Protein AF-A0A7R9TY35-F1 (afdb_monomer_lite)

Structure (mmCIF, N/CA/C/O backbone):
data_AF-A0A7R9TY35-F1
#
_entry.id   AF-A0A7R9TY35-F1
#
loop_
_atom_site.group_PDB
_atom_site.id
_atom_site.type_symbol
_atom_site.label_atom_id
_atom_site.label_alt_id
_atom_site.label_comp_id
_atom_site.label_asym_id
_atom_site.label_entity_id
_atom_site.label_seq_id
_atom_site.pdbx_PDB_ins_code
_atom_site.Cartn_x
_atom_site.Cartn_y
_atom_site.Cartn_z
_atom_site.occupancy
_atom_site.B_iso_or_equiv
_atom_site.auth_seq_id
_atom_site.auth_comp_id
_atom_site.auth_asym_id
_atom_site.auth_atom_id
_atom_site.pdbx_PDB_model_num
ATOM 1 N N . ALA A 1 1 ? -14.669 -5.698 -6.280 1.00 90.56 1 ALA A N 1
ATOM 2 C CA . ALA A 1 1 ? -14.464 -4.421 -7.004 1.00 90.56 1 ALA A CA 1
ATOM 3 C C . ALA A 1 1 ? -13.051 -3.878 -6.790 1.00 90.56 1 ALA A C 1
ATOM 5 O O . ALA A 1 1 ? -12.346 -3.724 -7.779 1.00 90.56 1 ALA A O 1
ATOM 6 N N . LEU A 1 2 ? -12.613 -3.719 -5.532 1.00 96.06 2 LEU A N 1
ATOM 7 C CA . LEU A 1 2 ? -11.290 -3.201 -5.146 1.00 96.06 2 LEU A CA 1
ATOM 8 C C . LEU A 1 2 ? -10.119 -3.801 -5.939 1.00 96.06 2 LEU A C 1
ATOM 10 O O . LEU A 1 2 ? -9.377 -3.066 -6.572 1.00 96.06 2 LEU A O 1
ATOM 14 N N . ALA A 1 3 ? -9.982 -5.130 -5.992 1.00 95.19 3 ALA A N 1
ATOM 15 C CA . ALA A 1 3 ? -8.867 -5.754 -6.714 1.00 95.19 3 ALA A CA 1
ATOM 16 C C . ALA A 1 3 ? -8.810 -5.366 -8.205 1.00 95.19 3 ALA A C 1
ATOM 18 O O . ALA A 1 3 ? -7.744 -5.053 -8.728 1.00 95.19 3 ALA A O 1
ATOM 19 N N . ARG A 1 4 ? -9.963 -5.329 -8.889 1.00 94.56 4 ARG A N 1
ATOM 20 C CA . ARG A 1 4 ? -10.035 -4.905 -10.298 1.00 94.56 4 ARG A CA 1
ATOM 21 C C . ARG A 1 4 ? -9.650 -3.434 -10.456 1.00 94.56 4 ARG A C 1
ATOM 23 O O . ARG A 1 4 ? -8.936 -3.107 -11.395 1.00 94.56 4 ARG A O 1
ATOM 30 N N . GLY A 1 5 ? -10.098 -2.573 -9.541 1.00 95.81 5 GLY A N 1
ATOM 31 C CA . GLY A 1 5 ? -9.725 -1.157 -9.521 1.00 95.81 5 GLY A CA 1
ATOM 32 C C . GLY A 1 5 ? -8.224 -0.953 -9.305 1.00 95.81 5 GLY A C 1
ATOM 33 O O . GLY A 1 5 ? -7.589 -0.221 -10.059 1.00 95.81 5 GLY A O 1
ATOM 34 N N . ALA A 1 6 ? -7.626 -1.689 -8.365 1.00 95.19 6 ALA A N 1
ATOM 35 C CA . ALA A 1 6 ? -6.189 -1.654 -8.101 1.00 95.19 6 ALA A CA 1
ATOM 36 C C . ALA A 1 6 ? -5.362 -2.082 -9.329 1.00 95.19 6 ALA A C 1
ATOM 38 O O . ALA A 1 6 ? -4.413 -1.389 -9.697 1.00 95.19 6 ALA A O 1
ATOM 39 N N . PHE A 1 7 ? -5.750 -3.165 -10.015 1.00 93.38 7 PHE A N 1
ATOM 40 C CA . PHE A 1 7 ? -5.092 -3.573 -11.263 1.00 93.38 7 PHE A CA 1
ATOM 41 C C . PHE A 1 7 ? -5.292 -2.569 -12.399 1.00 93.38 7 PHE A C 1
ATOM 43 O O . PHE A 1 7 ? -4.347 -2.293 -13.132 1.00 93.38 7 PHE A O 1
ATOM 50 N N . ALA A 1 8 ? -6.480 -1.972 -12.524 1.00 93.75 8 ALA A N 1
ATOM 51 C CA . ALA A 1 8 ? -6.733 -0.947 -13.533 1.00 93.75 8 ALA A CA 1
ATOM 52 C C . ALA A 1 8 ? -5.872 0.308 -13.308 1.00 93.75 8 ALA A C 1
ATOM 54 O O . ALA A 1 8 ? -5.357 0.881 -14.268 1.00 93.75 8 ALA A O 1
ATOM 55 N N . ARG A 1 9 ? -5.672 0.723 -12.050 1.00 94.56 9 ARG A N 1
ATOM 56 C CA . ARG A 1 9 ? -4.742 1.810 -11.701 1.00 94.56 9 ARG A CA 1
ATOM 57 C C . ARG A 1 9 ? -3.313 1.459 -12.080 1.00 94.56 9 ARG A C 1
ATOM 59 O O . ARG A 1 9 ? -2.645 2.271 -12.714 1.00 94.56 9 ARG A O 1
ATOM 66 N N . LEU A 1 10 ? -2.876 0.249 -11.734 1.00 92.56 10 LEU A N 1
ATOM 67 C CA . LEU A 1 10 ? -1.533 -0.217 -12.056 1.00 92.56 10 LEU A CA 1
ATOM 68 C C . LEU A 1 10 ? -1.290 -0.201 -13.569 1.00 92.56 10 LEU A C 1
ATOM 70 O O . LEU A 1 10 ? -0.320 0.397 -14.020 1.00 92.56 10 LEU A O 1
ATOM 74 N N . ALA A 1 11 ? -2.209 -0.781 -14.346 1.00 92.81 11 ALA A N 1
ATOM 75 C CA . ALA A 1 11 ? -2.137 -0.809 -15.805 1.00 92.81 11 ALA A CA 1
ATOM 76 C C . ALA A 1 11 ? -2.003 0.603 -16.395 1.00 92.81 11 ALA A C 1
ATOM 78 O O . ALA A 1 11 ? -1.124 0.858 -17.209 1.00 92.81 11 ALA A O 1
ATOM 79 N N . ARG A 1 12 ? -2.817 1.562 -15.935 1.00 93.88 12 ARG A N 1
ATOM 80 C CA . ARG A 1 12 ? -2.754 2.955 -16.410 1.00 93.88 12 ARG A CA 1
ATOM 81 C C . ARG A 1 12 ? -1.438 3.648 -16.063 1.00 93.88 12 ARG A C 1
ATOM 83 O O . ARG A 1 12 ? -0.934 4.428 -16.869 1.00 93.88 12 ARG A O 1
ATOM 90 N N . ALA A 1 13 ? -0.901 3.399 -14.872 1.00 92.81 13 ALA A N 1
ATOM 91 C CA . ALA A 1 13 ? 0.362 3.990 -14.447 1.00 92.81 13 ALA A CA 1
ATOM 92 C C . ALA A 1 13 ? 1.545 3.455 -15.258 1.00 92.81 13 ALA A C 1
ATOM 94 O O . ALA A 1 13 ? 2.367 4.239 -15.730 1.00 92.81 13 ALA A O 1
ATOM 95 N N . GLU A 1 14 ? 1.582 2.144 -15.478 1.00 92.00 14 GLU A N 1
ATOM 96 C CA . GLU A 1 14 ? 2.584 1.492 -16.320 1.00 92.00 14 GLU A CA 1
ATOM 97 C C . GLU A 1 14 ? 2.474 1.962 -17.774 1.00 92.00 14 GLU A C 1
ATOM 99 O O . GLU A 1 14 ? 3.467 2.395 -18.356 1.00 92.00 14 GLU A O 1
ATOM 104 N N . ALA A 1 15 ? 1.261 2.002 -18.338 1.00 92.75 15 ALA A N 1
ATOM 105 C CA . ALA A 1 15 ? 1.030 2.516 -19.688 1.00 92.75 15 ALA A CA 1
ATOM 106 C C . ALA A 1 15 ? 1.606 3.927 -19.859 1.00 92.75 15 ALA A C 1
ATOM 108 O O . ALA A 1 15 ? 2.333 4.200 -20.812 1.00 92.75 15 ALA A O 1
ATOM 109 N N . ARG A 1 16 ? 1.355 4.812 -18.886 1.00 91.75 16 ARG A N 1
ATOM 110 C CA . ARG A 1 16 ? 1.855 6.191 -18.897 1.00 91.75 16 ARG A CA 1
ATOM 111 C C . ARG A 1 16 ? 3.381 6.258 -18.871 1.00 91.75 16 ARG A C 1
ATOM 113 O O . ARG A 1 16 ? 3.958 7.021 -19.639 1.00 91.75 16 ARG A O 1
ATOM 120 N N . VAL A 1 17 ? 4.026 5.488 -17.996 1.00 91.62 17 VAL A N 1
ATOM 121 C CA . VAL A 1 17 ? 5.493 5.471 -17.861 1.00 91.62 17 VAL A CA 1
ATOM 122 C C . VAL A 1 17 ? 6.166 4.878 -19.097 1.00 91.62 17 VAL A C 1
ATOM 124 O O . VAL A 1 17 ? 7.235 5.340 -19.491 1.00 91.62 17 VAL A O 1
ATOM 127 N N . HIS A 1 18 ? 5.528 3.897 -19.731 1.00 90.06 18 HIS A N 1
ATOM 128 C CA . HIS A 1 18 ? 6.037 3.223 -20.922 1.00 90.06 18 HIS A CA 1
ATOM 129 C C . HIS A 1 18 ? 5.595 3.868 -22.246 1.00 90.06 18 HIS A C 1
ATOM 131 O O . HIS A 1 18 ? 6.018 3.415 -23.307 1.00 90.06 18 HIS A O 1
ATOM 137 N N . GLY A 1 19 ? 4.770 4.921 -22.213 1.00 92.38 19 GLY A N 1
ATOM 138 C CA . GLY A 1 19 ? 4.258 5.584 -23.417 1.00 92.38 19 GLY A CA 1
ATOM 139 C C . GLY A 1 19 ? 3.294 4.723 -24.244 1.00 92.38 19 GLY A C 1
ATOM 140 O O . GLY A 1 19 ? 3.197 4.906 -25.455 1.00 92.38 19 GLY A O 1
ATOM 141 N N . ILE A 1 20 ? 2.599 3.780 -23.606 1.00 94.00 20 ILE A N 1
ATOM 142 C CA . ILE A 1 20 ? 1.605 2.904 -24.232 1.00 94.00 20 ILE A CA 1
ATOM 143 C C . ILE A 1 20 ? 0.249 3.620 -24.214 1.00 94.00 20 ILE A C 1
ATOM 145 O O . ILE A 1 20 ? -0.172 4.144 -23.181 1.00 94.00 20 ILE A O 1
ATOM 149 N N . ALA A 1 21 ? -0.425 3.671 -25.365 1.00 91.12 21 ALA A N 1
ATOM 150 C CA . ALA A 1 21 ? -1.685 4.401 -25.519 1.00 91.12 21 ALA A CA 1
ATOM 151 C C . ALA A 1 21 ? -2.872 3.701 -24.836 1.00 91.12 21 ALA A C 1
ATOM 153 O O . ALA A 1 21 ? -3.763 4.380 -24.324 1.00 91.12 21 ALA A O 1
ATOM 154 N N . ASP A 1 22 ? -2.869 2.366 -24.814 1.00 91.88 22 ASP A N 1
ATOM 155 C CA . ASP A 1 22 ? -3.908 1.541 -24.202 1.00 91.88 22 ASP A CA 1
ATOM 156 C C . ASP A 1 22 ? -3.368 0.776 -22.982 1.00 91.88 22 ASP A C 1
ATOM 158 O O . ASP A 1 22 ? -2.341 0.100 -23.041 1.00 91.88 22 ASP A O 1
ATOM 162 N N . ALA A 1 23 ? -4.076 0.871 -21.857 1.00 90.56 23 ALA A N 1
ATOM 163 C CA . ALA A 1 23 ? -3.709 0.174 -20.630 1.00 90.56 23 ALA A CA 1
ATOM 164 C C . ALA A 1 23 ? -3.867 -1.353 -20.746 1.00 90.56 23 ALA A C 1
ATOM 166 O O . ALA A 1 23 ? -3.168 -2.081 -20.044 1.00 90.56 23 ALA A O 1
ATOM 167 N N . ASP A 1 24 ? -4.735 -1.838 -21.637 1.00 88.44 24 ASP A N 1
ATOM 168 C CA . ASP A 1 24 ? -4.957 -3.273 -21.844 1.00 88.44 24 ASP A CA 1
ATOM 169 C C . ASP A 1 24 ? -3.803 -3.941 -22.622 1.00 88.44 24 ASP A C 1
ATOM 171 O O . ASP A 1 24 ? -3.637 -5.162 -22.574 1.00 88.44 24 ASP A O 1
ATOM 175 N N . GLU A 1 25 ? -2.955 -3.150 -23.290 1.00 88.31 25 GLU A N 1
ATOM 176 C CA . GLU A 1 25 ? -1.756 -3.626 -23.993 1.00 88.31 25 GLU A CA 1
ATOM 177 C C . GLU A 1 25 ? -0.523 -3.743 -23.080 1.00 88.31 25 GLU A C 1
ATOM 179 O O . GLU A 1 25 ? 0.516 -4.279 -23.483 1.00 88.31 25 GLU A O 1
ATOM 184 N N . VAL A 1 26 ? -0.619 -3.263 -21.836 1.00 87.44 26 VAL A N 1
ATOM 185 C CA . VAL A 1 26 ? 0.490 -3.288 -20.880 1.00 87.44 26 VAL A CA 1
ATOM 186 C C . VAL A 1 26 ? 0.849 -4.722 -20.513 1.00 87.44 26 VAL A C 1
ATOM 188 O O . VAL A 1 26 ? 0.023 -5.512 -20.054 1.00 87.44 26 VAL A O 1
ATOM 191 N N . ARG A 1 27 ? 2.139 -5.041 -20.625 1.00 81.69 27 ARG A N 1
ATOM 192 C CA . ARG A 1 27 ? 2.713 -6.250 -20.033 1.00 81.69 27 ARG A CA 1
ATOM 193 C C . ARG A 1 27 ? 3.474 -5.878 -18.774 1.00 81.69 27 ARG A C 1
ATOM 195 O O . ARG A 1 27 ? 4.455 -5.144 -18.831 1.00 81.69 27 ARG A O 1
ATOM 202 N N . PHE A 1 28 ? 3.017 -6.393 -17.638 1.00 79.69 28 PHE A N 1
ATOM 203 C CA . PHE A 1 28 ? 3.683 -6.165 -16.363 1.00 79.69 28 PHE A CA 1
ATOM 204 C C . PHE A 1 28 ? 4.995 -6.944 -16.312 1.00 79.69 28 PHE A C 1
ATOM 206 O O . PHE A 1 28 ? 4.991 -8.174 -16.269 1.00 79.69 28 PHE A O 1
ATOM 213 N N . HIS A 1 29 ? 6.112 -6.223 -16.290 1.00 71.62 29 HIS A N 1
ATOM 214 C CA . HIS A 1 29 ? 7.442 -6.822 -16.168 1.00 71.62 29 HIS A CA 1
ATOM 215 C C . HIS A 1 29 ? 7.827 -7.064 -14.704 1.00 71.62 29 HIS A C 1
ATOM 217 O O . HIS A 1 29 ? 8.528 -8.025 -14.403 1.00 71.62 29 HIS A O 1
ATOM 223 N N . GLU A 1 30 ? 7.326 -6.226 -13.792 1.00 64.38 30 GLU A N 1
ATOM 224 C CA . GLU A 1 30 ? 7.675 -6.270 -12.363 1.00 64.38 30 GLU A CA 1
ATOM 225 C C . GLU A 1 30 ? 6.527 -6.774 -11.474 1.00 64.38 30 GLU A C 1
ATOM 227 O O . GLU A 1 30 ? 6.756 -7.187 -10.341 1.00 64.38 30 GLU A O 1
ATOM 232 N N . VAL A 1 31 ? 5.293 -6.775 -11.993 1.00 63.06 31 VAL A N 1
ATOM 233 C CA . VAL A 1 31 ? 4.059 -6.984 -11.205 1.00 63.06 31 VAL A CA 1
ATOM 234 C C . VAL A 1 31 ? 3.176 -8.120 -11.755 1.00 63.06 31 VAL A C 1
ATOM 236 O O . VAL A 1 31 ? 2.046 -8.326 -11.322 1.00 63.06 31 VAL A O 1
ATOM 239 N N . GLY A 1 32 ? 3.686 -8.874 -12.734 1.00 55.12 32 GLY A N 1
ATOM 240 C CA . GLY A 1 32 ? 2.969 -9.948 -13.436 1.00 55.12 32 GLY A CA 1
ATOM 241 C C . GLY A 1 32 ? 3.070 -11.335 -12.791 1.00 55.12 32 GLY A C 1
ATOM 242 O O . GLY A 1 32 ? 2.615 -12.315 -13.380 1.00 55.12 32 GLY A O 1
ATOM 243 N N . CYS A 1 33 ? 3.681 -11.446 -11.610 1.00 66.81 33 CYS A N 1
ATOM 244 C CA . CYS A 1 33 ? 3.852 -12.717 -10.908 1.00 66.81 33 CYS A CA 1
ATOM 245 C C . CYS A 1 33 ? 2.606 -13.085 -10.089 1.00 66.81 33 CYS A C 1
ATOM 247 O O . CYS A 1 33 ? 1.868 -12.217 -9.619 1.00 66.81 33 CYS A O 1
ATOM 249 N N . ALA A 1 34 ? 2.403 -14.389 -9.868 1.00 75.50 34 ALA A N 1
ATOM 250 C CA . ALA A 1 34 ? 1.324 -14.918 -9.028 1.00 75.50 34 ALA A CA 1
ATOM 251 C C . ALA A 1 34 ? 1.267 -14.253 -7.636 1.00 75.50 34 ALA A C 1
ATOM 253 O O . ALA A 1 34 ? 0.179 -14.065 -7.095 1.00 75.50 34 ALA A O 1
ATOM 254 N N . ASP A 1 35 ? 2.417 -13.827 -7.107 1.00 78.94 35 ASP A N 1
ATOM 255 C CA . ASP A 1 35 ? 2.532 -13.125 -5.827 1.00 78.94 35 ASP A CA 1
ATOM 256 C C . ASP A 1 35 ? 1.782 -11.785 -5.822 1.00 78.94 35 ASP A C 1
ATOM 258 O O . ASP A 1 35 ? 1.005 -11.522 -4.913 1.00 78.94 35 ASP A O 1
ATOM 262 N N . SER A 1 36 ? 1.900 -10.969 -6.876 1.00 83.56 36 SER A N 1
ATOM 263 C CA . SER A 1 36 ? 1.186 -9.686 -6.961 1.00 83.56 36 SER A CA 1
ATOM 264 C C . SER A 1 36 ? -0.331 -9.866 -7.075 1.00 83.56 36 SER A C 1
ATOM 266 O O . SER A 1 36 ? -1.101 -9.055 -6.557 1.00 83.56 36 SER A O 1
ATOM 268 N N . ILE A 1 37 ? -0.773 -10.951 -7.717 1.00 87.75 37 ILE A N 1
ATOM 269 C CA . ILE A 1 37 ? -2.187 -11.344 -7.755 1.00 87.75 37 ILE A CA 1
ATOM 270 C C . ILE A 1 37 ? -2.665 -11.746 -6.362 1.00 87.75 37 ILE A C 1
ATOM 272 O O . ILE A 1 37 ? -3.712 -11.268 -5.918 1.00 87.75 37 ILE A O 1
ATOM 276 N N . ALA A 1 38 ? -1.897 -12.583 -5.665 1.00 90.38 38 ALA A N 1
ATOM 277 C CA . ALA A 1 38 ? -2.213 -13.011 -4.310 1.00 90.38 38 ALA A CA 1
ATOM 278 C C . ALA A 1 38 ? -2.249 -11.828 -3.329 1.00 90.38 38 ALA A C 1
ATOM 280 O O . ALA A 1 38 ? -3.189 -11.738 -2.541 1.00 90.38 38 ALA A O 1
ATOM 281 N N . ASP A 1 39 ? -1.306 -10.888 -3.429 1.00 89.56 39 ASP A N 1
ATOM 282 C CA . ASP A 1 39 ? -1.254 -9.682 -2.599 1.00 89.56 39 ASP A CA 1
ATOM 283 C C . ASP A 1 39 ? -2.525 -8.838 -2.762 1.00 89.56 39 ASP A C 1
ATOM 285 O O . ASP A 1 39 ? -3.191 -8.492 -1.782 1.00 89.56 39 ASP A O 1
ATOM 289 N N . VAL A 1 40 ? -2.895 -8.525 -4.010 1.00 93.25 40 VAL A N 1
ATOM 290 C CA . VAL A 1 40 ? -4.033 -7.644 -4.302 1.00 93.25 40 VAL A CA 1
ATOM 291 C C . VAL A 1 40 ? -5.362 -8.313 -3.967 1.00 93.25 40 VAL A C 1
ATOM 293 O O . VAL A 1 40 ? -6.229 -7.692 -3.346 1.00 93.25 40 VAL A O 1
ATOM 296 N N . LEU A 1 41 ? -5.538 -9.581 -4.349 1.00 95.31 41 LEU A N 1
ATOM 297 C CA . LEU A 1 41 ? -6.756 -10.327 -4.035 1.00 95.31 41 LEU A CA 1
ATOM 298 C C . LEU A 1 41 ? -6.882 -10.591 -2.536 1.00 95.31 41 LEU A C 1
ATOM 300 O O . LEU A 1 41 ? -7.970 -10.423 -1.991 1.00 95.31 41 LEU A O 1
ATOM 304 N N . GLY A 1 42 ? -5.788 -10.959 -1.870 1.00 95.25 42 GLY A N 1
ATOM 305 C CA . GLY A 1 42 ? -5.755 -11.210 -0.434 1.00 95.25 42 GLY A CA 1
ATOM 306 C C . GLY A 1 42 ? -6.105 -9.961 0.368 1.00 95.25 42 GLY A C 1
ATOM 307 O O . GLY A 1 42 ? -6.967 -10.019 1.243 1.00 95.25 42 GLY A O 1
ATOM 308 N N . ALA A 1 43 ? -5.517 -8.812 0.024 1.00 95.38 43 ALA A N 1
ATOM 309 C CA . ALA A 1 43 ? -5.843 -7.542 0.668 1.00 95.38 43 ALA A CA 1
ATOM 310 C C . ALA A 1 43 ? -7.306 -7.132 0.423 1.00 95.38 43 ALA A C 1
ATOM 312 O O . ALA A 1 43 ? -7.999 -6.730 1.358 1.00 95.38 43 ALA A O 1
ATOM 313 N N . ALA A 1 44 ? -7.802 -7.279 -0.811 1.00 96.50 44 ALA A N 1
ATOM 314 C CA . ALA A 1 44 ? -9.193 -6.980 -1.142 1.00 96.50 44 ALA A CA 1
ATOM 315 C C . ALA A 1 44 ? -10.177 -7.883 -0.380 1.00 96.50 44 ALA A C 1
ATOM 317 O O . ALA A 1 44 ? -11.150 -7.385 0.180 1.00 96.50 44 ALA A O 1
ATOM 318 N N . ALA A 1 45 ? -9.909 -9.191 -0.329 1.00 97.19 45 ALA A N 1
ATOM 319 C CA . ALA A 1 45 ? -10.725 -10.152 0.404 1.00 97.19 45 ALA A CA 1
ATOM 320 C C . ALA A 1 45 ? -10.686 -9.899 1.917 1.00 97.19 45 ALA A C 1
ATOM 322 O O . ALA A 1 45 ? -11.710 -10.018 2.580 1.00 97.19 45 ALA A O 1
ATOM 323 N N . ALA A 1 46 ? -9.534 -9.504 2.468 1.00 95.69 46 ALA A N 1
ATOM 324 C CA . ALA A 1 46 ? -9.415 -9.158 3.880 1.00 95.69 46 ALA A CA 1
ATOM 325 C C . ALA A 1 46 ? -10.232 -7.908 4.240 1.00 95.69 46 ALA A C 1
ATOM 327 O O . ALA A 1 46 ? -10.919 -7.904 5.259 1.00 95.69 46 ALA A O 1
ATOM 328 N N . LEU A 1 47 ? -10.193 -6.860 3.408 1.00 96.06 47 LEU A N 1
ATOM 329 C CA . LEU A 1 47 ? -10.998 -5.652 3.621 1.00 96.06 47 LEU A CA 1
ATOM 330 C C . LEU A 1 47 ? -12.502 -5.934 3.509 1.00 96.06 47 LEU A C 1
ATOM 332 O O . LEU A 1 47 ? -13.273 -5.428 4.324 1.00 96.06 47 LEU A O 1
ATOM 336 N N . ASP A 1 48 ? -12.899 -6.776 2.552 1.00 96.12 48 ASP A N 1
ATOM 337 C CA . ASP A 1 48 ? -14.284 -7.230 2.390 1.00 96.12 48 ASP A CA 1
ATOM 338 C C . ASP A 1 48 ? -14.753 -8.053 3.600 1.00 96.12 48 ASP A C 1
ATOM 340 O O . ASP A 1 48 ? -15.775 -7.743 4.208 1.00 96.12 48 ASP A O 1
ATOM 344 N N . TYR A 1 49 ? -13.943 -9.021 4.041 1.00 96.25 49 TYR A N 1
ATOM 345 C CA . TYR A 1 49 ? -14.203 -9.826 5.237 1.00 96.25 49 TYR A CA 1
ATOM 346 C C . TYR A 1 49 ? -14.329 -8.976 6.511 1.00 96.25 49 TYR A C 1
ATOM 348 O O . TYR A 1 49 ? -15.149 -9.264 7.382 1.00 96.25 49 TYR A O 1
ATOM 356 N N . LEU A 1 50 ? -13.528 -7.913 6.630 1.00 94.88 50 LEU A N 1
ATOM 357 C CA . LEU A 1 50 ? -13.615 -6.965 7.741 1.00 94.88 50 LEU A CA 1
ATOM 358 C C . LEU A 1 50 ? -14.845 -6.045 7.658 1.00 94.88 50 LEU A C 1
ATOM 360 O O . LEU A 1 50 ? -15.119 -5.345 8.634 1.00 94.88 50 LEU A O 1
ATOM 364 N N . GLY A 1 51 ? -15.567 -6.027 6.531 1.00 95.06 51 GLY A N 1
ATOM 365 C CA . GLY A 1 51 ? -16.670 -5.101 6.282 1.00 95.06 51 GLY A CA 1
ATOM 366 C C . GLY A 1 51 ? -16.208 -3.644 6.250 1.00 95.06 51 GLY A C 1
ATOM 367 O O . GLY A 1 51 ? -16.915 -2.760 6.732 1.00 95.06 51 GLY A O 1
ATOM 368 N N . ALA A 1 52 ? -14.991 -3.388 5.760 1.00 94.44 52 ALA A N 1
ATOM 369 C CA . ALA A 1 52 ? -14.382 -2.065 5.805 1.00 94.44 52 ALA A CA 1
ATOM 370 C C . ALA A 1 52 ? -15.092 -1.092 4.847 1.00 94.44 52 ALA A C 1
ATOM 372 O O . ALA A 1 52 ? -14.907 -1.145 3.634 1.00 94.44 52 ALA A O 1
ATOM 373 N N . THR A 1 53 ? -15.887 -0.176 5.402 1.00 92.75 53 THR A N 1
ATOM 374 C CA . THR A 1 53 ? -16.574 0.888 4.644 1.00 92.75 53 THR A CA 1
ATOM 375 C C . THR A 1 53 ? -15.840 2.225 4.679 1.00 92.75 53 THR A C 1
ATOM 377 O O . THR A 1 53 ? -16.060 3.066 3.811 1.00 92.75 53 THR A O 1
ATOM 380 N N . HIS A 1 54 ? -14.961 2.416 5.667 1.00 94.19 54 HIS A N 1
ATOM 381 C CA . HIS A 1 54 ? -14.125 3.601 5.818 1.00 94.19 54 HIS A CA 1
ATOM 382 C C . HIS A 1 54 ? -12.669 3.182 6.002 1.00 94.19 54 HIS A C 1
ATOM 384 O O . HIS A 1 54 ? -12.323 2.512 6.976 1.00 94.19 54 HIS A O 1
ATOM 390 N N . VAL A 1 55 ? -11.813 3.593 5.071 1.00 96.19 55 VAL A N 1
ATOM 391 C CA . VAL A 1 55 ? -10.384 3.284 5.069 1.00 96.19 55 VAL A CA 1
ATOM 392 C C . VAL A 1 55 ? -9.604 4.589 5.016 1.00 96.19 55 VAL A C 1
ATOM 394 O O . VAL A 1 55 ? -9.703 5.356 4.056 1.00 96.19 55 VAL A O 1
ATOM 397 N N . VAL A 1 56 ? -8.804 4.820 6.056 1.00 96.12 56 VAL A N 1
ATOM 398 C CA . VAL A 1 56 ? -7.913 5.976 6.173 1.00 96.12 56 VAL A CA 1
ATOM 399 C C . VAL A 1 56 ? -6.474 5.466 6.172 1.00 96.12 56 VAL A C 1
ATOM 401 O O . VAL A 1 56 ? -6.053 4.856 7.157 1.00 96.12 56 VAL A O 1
ATOM 404 N N . PRO A 1 57 ? -5.703 5.673 5.095 1.00 96.56 57 PRO A N 1
ATOM 405 C CA . PRO A 1 57 ? -4.292 5.326 5.110 1.00 96.56 57 PRO A CA 1
ATOM 406 C C . PRO A 1 57 ? -3.479 6.362 5.894 1.00 96.56 57 PRO A C 1
ATOM 408 O O . PRO A 1 57 ? -3.832 7.541 5.956 1.00 96.56 57 PRO A O 1
ATOM 411 N N . SER A 1 58 ? -2.347 5.944 6.451 1.00 95.69 58 SER A N 1
ATOM 412 C CA . SER A 1 58 ? -1.320 6.878 6.912 1.00 95.69 58 SER A CA 1
ATOM 413 C C . SER A 1 58 ? -0.473 7.377 5.734 1.00 95.69 58 SER A C 1
ATOM 415 O O . SER A 1 58 ? -0.447 6.733 4.679 1.00 95.69 58 SER A O 1
ATOM 417 N N . PRO A 1 59 ? 0.225 8.523 5.871 1.00 95.94 59 PRO A N 1
ATOM 418 C CA . PRO A 1 59 ? 1.232 8.926 4.897 1.00 95.94 59 PRO A CA 1
ATOM 419 C C . PRO A 1 59 ? 2.227 7.793 4.632 1.00 95.94 59 PRO A C 1
ATOM 421 O O . PRO A 1 59 ? 2.583 7.050 5.548 1.00 95.94 59 PRO A O 1
ATOM 424 N N . LEU A 1 60 ? 2.677 7.662 3.387 1.00 94.94 60 LEU A N 1
ATOM 425 C CA . LEU A 1 60 ? 3.481 6.522 2.955 1.00 94.94 60 LEU A CA 1
ATOM 426 C C . LEU A 1 60 ? 4.991 6.830 3.005 1.00 94.94 60 LEU A C 1
ATOM 428 O O . LEU A 1 60 ? 5.419 7.914 2.597 1.00 94.94 60 LEU A O 1
ATOM 432 N N . PRO A 1 61 ? 5.829 5.901 3.500 1.00 91.94 61 PRO A N 1
ATOM 433 C CA . PRO A 1 61 ? 7.271 6.109 3.575 1.00 91.94 61 PRO A CA 1
ATOM 434 C C . PRO A 1 61 ? 7.934 5.953 2.201 1.00 91.94 61 PRO A C 1
ATOM 436 O O . PRO A 1 61 ? 7.716 4.958 1.518 1.00 91.94 61 PRO A O 1
ATOM 439 N N . VAL A 1 62 ? 8.831 6.868 1.835 1.00 89.50 62 VAL A N 1
ATOM 440 C CA . VAL A 1 62 ? 9.686 6.738 0.642 1.00 89.50 62 VAL A CA 1
ATOM 441 C C . VAL A 1 62 ? 11.144 6.518 1.036 1.00 89.50 62 VAL A C 1
ATOM 443 O O . VAL A 1 62 ? 11.665 7.162 1.958 1.00 89.50 62 VAL A O 1
ATOM 446 N N . GLY A 1 63 ? 11.786 5.557 0.369 1.00 84.06 63 GLY A N 1
ATOM 447 C CA . GLY A 1 63 ? 13.190 5.222 0.587 1.00 84.06 63 GLY A CA 1
ATOM 448 C C . GLY A 1 63 ? 14.131 6.230 -0.075 1.00 84.06 63 GLY A C 1
ATOM 449 O O . GLY A 1 63 ? 13.713 7.061 -0.875 1.00 84.06 63 GLY A O 1
ATOM 450 N N . ARG A 1 64 ? 15.421 6.182 0.283 1.00 81.12 64 ARG A N 1
ATOM 451 C CA . ARG A 1 64 ? 16.444 7.103 -0.257 1.00 81.12 64 ARG A CA 1
ATOM 452 C C . ARG A 1 64 ? 17.334 6.486 -1.326 1.00 81.12 64 ARG A C 1
ATOM 454 O O . ARG A 1 64 ? 17.878 7.213 -2.152 1.00 81.12 64 ARG A O 1
ATOM 461 N N . ARG A 1 65 ? 17.548 5.171 -1.270 1.00 83.19 65 ARG A N 1
ATOM 462 C CA . ARG A 1 65 ? 18.443 4.482 -2.201 1.00 83.19 65 ARG A CA 1
ATOM 463 C C . ARG A 1 65 ? 17.665 3.981 -3.421 1.00 83.19 65 ARG A C 1
ATOM 465 O O . ARG A 1 65 ? 16.511 3.578 -3.248 1.00 83.19 65 ARG A O 1
ATOM 472 N N . PRO A 1 66 ? 18.292 3.978 -4.612 1.00 85.69 66 PRO A N 1
ATOM 473 C CA . PRO A 1 66 ? 17.730 3.348 -5.799 1.00 85.69 66 PRO A CA 1
ATOM 474 C C . PRO A 1 66 ? 17.321 1.898 -5.534 1.00 85.69 66 PRO A C 1
ATOM 476 O O . PRO A 1 66 ? 17.934 1.203 -4.719 1.00 85.69 66 PRO A O 1
ATOM 479 N N . ILE A 1 67 ? 16.301 1.437 -6.245 1.00 85.69 67 ILE A N 1
ATOM 480 C CA . ILE A 1 67 ? 15.911 0.030 -6.268 1.00 85.69 67 ILE A CA 1
ATOM 481 C C . ILE A 1 67 ? 16.869 -0.688 -7.215 1.00 85.69 67 ILE A C 1
ATOM 483 O O . ILE A 1 67 ? 17.045 -0.274 -8.358 1.00 85.69 67 ILE A O 1
ATOM 487 N N . LEU A 1 68 ? 17.521 -1.742 -6.728 1.00 83.50 68 LEU A N 1
ATOM 488 C CA . LEU A 1 68 ? 18.466 -2.549 -7.501 1.00 83.50 68 LEU A CA 1
ATOM 489 C C . LEU A 1 68 ? 17.815 -3.874 -7.906 1.00 83.50 68 LEU A C 1
ATOM 491 O O . LEU A 1 68 ? 16.980 -4.396 -7.171 1.00 83.50 68 LEU A O 1
ATOM 495 N N . GLY A 1 69 ? 18.240 -4.440 -9.038 1.00 77.81 69 GLY A N 1
ATOM 496 C CA . GLY A 1 69 ? 17.771 -5.753 -9.503 1.00 77.81 69 GLY A CA 1
ATOM 497 C C . GLY A 1 69 ? 16.387 -5.754 -10.158 1.00 77.81 69 GLY A C 1
ATOM 498 O O . GLY A 1 69 ? 15.851 -6.827 -10.411 1.00 77.81 69 GLY A O 1
ATOM 499 N N . ALA A 1 70 ? 15.822 -4.579 -10.442 1.00 81.50 70 ALA A N 1
ATOM 500 C CA . ALA A 1 70 ? 14.632 -4.451 -11.274 1.00 81.50 70 ALA A CA 1
ATOM 501 C C . ALA A 1 70 ? 14.921 -4.899 -12.718 1.00 81.50 70 ALA A C 1
ATOM 503 O O . ALA A 1 70 ? 16.059 -4.816 -13.196 1.00 81.50 70 ALA A O 1
ATOM 504 N N . ALA A 1 71 ? 13.882 -5.354 -13.426 1.00 80.12 71 ALA A N 1
ATOM 505 C CA . ALA A 1 71 ? 13.995 -5.828 -14.810 1.00 80.12 71 ALA A CA 1
ATOM 506 C C . ALA A 1 71 ? 14.515 -4.729 -15.754 1.00 80.12 71 ALA A C 1
ATOM 508 O O . ALA A 1 71 ? 15.154 -5.009 -16.767 1.00 80.12 71 ALA A O 1
ATOM 509 N N . HIS A 1 72 ? 14.282 -3.471 -15.381 1.00 81.38 72 HIS A N 1
ATOM 510 C CA . HIS A 1 72 ? 14.706 -2.278 -16.105 1.00 81.38 72 HIS A CA 1
ATOM 511 C C . HIS A 1 72 ? 16.043 -1.694 -15.611 1.00 81.38 72 HIS A C 1
ATOM 513 O O . HIS A 1 72 ? 16.405 -0.577 -15.974 1.00 81.38 72 HIS A O 1
ATOM 519 N N . GLY A 1 73 ? 16.801 -2.447 -14.805 1.00 86.25 73 GLY A N 1
ATOM 520 C CA . GLY A 1 73 ? 18.026 -1.971 -14.163 1.00 86.25 73 GLY A CA 1
ATOM 521 C C . GLY A 1 73 ? 17.738 -1.142 -12.905 1.00 86.25 73 GLY A C 1
ATOM 522 O O . GLY A 1 73 ? 16.651 -1.236 -12.341 1.00 86.25 73 GLY A O 1
ATOM 523 N N . PRO A 1 74 ? 18.710 -0.363 -12.398 1.00 88.62 74 PRO A N 1
ATOM 524 C CA . PRO A 1 74 ? 18.498 0.467 -11.217 1.00 88.62 74 PRO A CA 1
ATOM 525 C C . PRO A 1 74 ? 17.397 1.514 -11.435 1.00 88.62 74 PRO A C 1
ATOM 527 O O . PRO A 1 74 ? 17.486 2.327 -12.353 1.00 88.62 74 PRO A O 1
ATOM 530 N N . LEU A 1 75 ? 16.397 1.533 -10.555 1.00 89.44 75 LEU A N 1
ATOM 531 C CA . LEU A 1 75 ? 15.275 2.472 -10.603 1.00 89.44 75 LEU A CA 1
ATOM 532 C C . LEU A 1 75 ? 15.361 3.512 -9.476 1.00 89.44 75 LEU A C 1
ATOM 534 O O . LEU A 1 75 ? 15.922 3.224 -8.411 1.00 89.44 75 LEU A O 1
ATOM 538 N N . PRO A 1 76 ? 14.794 4.722 -9.656 1.00 88.94 76 PRO A N 1
ATOM 539 C CA . PRO A 1 76 ? 14.592 5.645 -8.544 1.00 88.94 76 PRO A CA 1
ATOM 540 C C . PRO A 1 76 ? 13.687 5.020 -7.472 1.00 88.94 76 PRO A C 1
ATOM 542 O O . PRO A 1 76 ? 13.035 4.001 -7.693 1.00 88.94 76 PRO A O 1
ATOM 545 N N . ASN A 1 77 ? 13.655 5.632 -6.291 1.00 88.25 77 ASN A N 1
ATOM 546 C CA . ASN A 1 77 ? 12.803 5.198 -5.189 1.00 88.25 77 ASN A CA 1
ATOM 547 C C . ASN A 1 77 ? 11.959 6.386 -4.705 1.00 88.25 77 ASN A C 1
ATOM 549 O O . ASN A 1 77 ? 12.524 7.311 -4.115 1.00 88.25 77 ASN A O 1
ATOM 553 N N . PRO A 1 78 ? 10.639 6.393 -4.964 1.00 91.25 78 PRO A N 1
ATOM 554 C CA . PRO A 1 78 ? 9.855 5.328 -5.612 1.00 91.25 78 PRO A CA 1
ATOM 555 C C . PRO A 1 78 ? 10.171 5.144 -7.110 1.00 91.25 78 PRO A C 1
ATOM 557 O O . PRO A 1 78 ? 10.643 6.094 -7.744 1.00 91.25 78 PRO A O 1
ATOM 560 N N . PRO A 1 79 ? 9.896 3.961 -7.692 1.00 91.25 79 PRO A N 1
ATOM 561 C CA . PRO A 1 79 ? 10.039 3.756 -9.128 1.00 91.25 79 PRO A CA 1
ATOM 562 C C . PRO A 1 79 ? 8.967 4.556 -9.891 1.00 91.25 79 PRO A C 1
ATOM 564 O O . PRO A 1 79 ? 7.956 4.952 -9.297 1.00 91.25 79 PRO A O 1
ATOM 567 N N . PRO A 1 80 ? 9.150 4.813 -11.201 1.00 92.19 80 PRO A N 1
ATOM 568 C CA . PRO A 1 80 ? 8.314 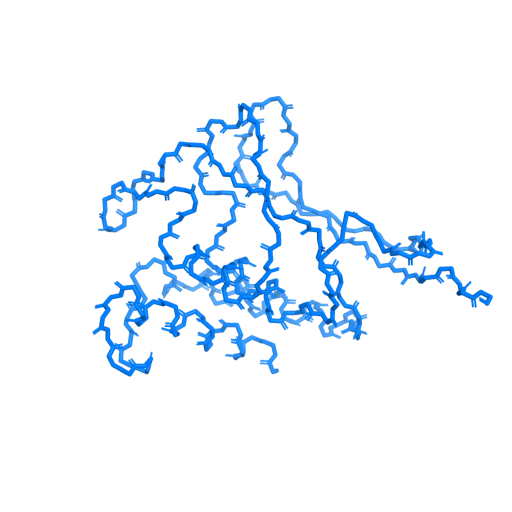5.761 -11.939 1.00 92.1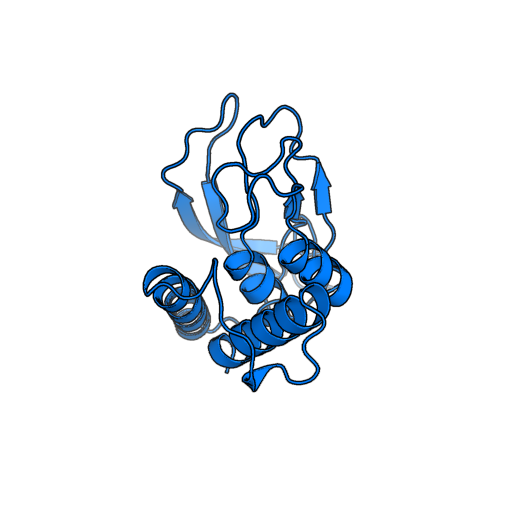9 80 PRO A CA 1
ATOM 569 C C . PRO A 1 80 ? 6.808 5.456 -11.897 1.00 92.19 80 PRO A C 1
ATOM 571 O O . PRO A 1 80 ? 6.018 6.376 -11.685 1.00 92.19 80 PRO A O 1
ATOM 574 N N . ALA A 1 81 ?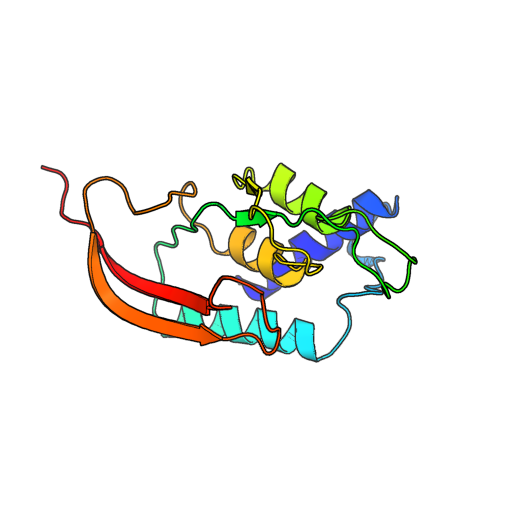 6.404 4.186 -12.033 1.00 92.06 81 ALA A N 1
ATOM 575 C CA . ALA A 1 81 ? 4.992 3.792 -11.990 1.00 92.06 81 ALA A CA 1
ATOM 576 C C . ALA A 1 81 ? 4.378 4.038 -10.603 1.00 92.06 81 ALA A C 1
ATOM 578 O O . ALA A 1 81 ? 3.333 4.681 -10.488 1.00 92.06 81 ALA A O 1
ATOM 579 N N . THR A 1 82 ? 5.069 3.627 -9.535 1.00 94.00 82 THR A N 1
ATOM 580 C CA . THR A 1 82 ? 4.661 3.903 -8.149 1.00 94.00 82 THR A CA 1
ATOM 581 C C . THR A 1 82 ? 4.568 5.403 -7.880 1.00 94.00 82 THR A C 1
ATOM 583 O O . THR A 1 82 ? 3.592 5.861 -7.292 1.00 94.00 82 THR A O 1
ATOM 586 N N . LEU A 1 83 ? 5.542 6.198 -8.330 1.00 94.31 83 LEU A N 1
ATOM 587 C CA 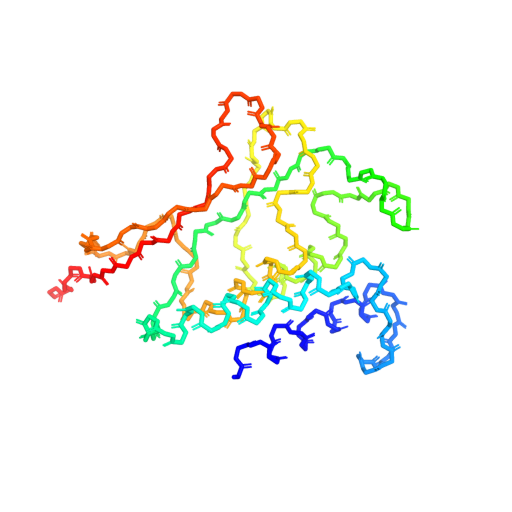. LEU A 1 83 ? 5.515 7.648 -8.138 1.00 94.31 83 LEU A CA 1
ATOM 588 C C . LEU A 1 83 ? 4.329 8.298 -8.867 1.00 94.31 83 LEU A C 1
ATOM 590 O O . LEU A 1 83 ? 3.655 9.152 -8.291 1.00 94.31 83 LEU A O 1
ATOM 594 N N . ALA A 1 84 ? 4.038 7.866 -10.098 1.00 94.12 84 ALA A N 1
ATOM 595 C CA . ALA A 1 84 ? 2.882 8.336 -10.857 1.00 94.12 84 ALA A CA 1
ATOM 596 C C . ALA A 1 84 ? 1.555 7.995 -10.157 1.00 94.12 84 ALA A C 1
ATOM 598 O O . ALA A 1 84 ? 0.674 8.851 -10.080 1.00 94.12 84 ALA A O 1
ATOM 599 N N . LEU A 1 85 ? 1.432 6.785 -9.598 1.00 95.19 85 LEU A N 1
ATOM 600 C CA . LEU A 1 85 ? 0.262 6.347 -8.826 1.00 95.19 85 LEU A CA 1
ATOM 601 C C . LEU A 1 85 ? 0.043 7.195 -7.575 1.00 95.19 85 LEU A C 1
ATOM 603 O O . LEU A 1 85 ? -1.067 7.665 -7.331 1.00 95.19 85 LEU A O 1
ATOM 607 N N . LEU A 1 86 ? 1.102 7.397 -6.788 1.00 95.25 86 LEU A N 1
ATOM 608 C CA . LEU A 1 86 ? 1.046 8.192 -5.563 1.00 95.25 86 LEU A CA 1
ATOM 609 C C . LEU A 1 86 ? 0.638 9.639 -5.862 1.00 95.25 86 LEU A C 1
ATOM 611 O O . LEU A 1 86 ? -0.202 10.195 -5.153 1.00 95.25 86 LEU A O 1
ATOM 615 N N . ALA A 1 87 ? 1.190 10.219 -6.933 1.00 94.94 87 ALA A N 1
ATOM 616 C CA . ALA A 1 87 ? 0.849 11.562 -7.386 1.00 94.94 87 ALA A CA 1
ATOM 617 C C . ALA A 1 87 ? -0.613 11.662 -7.849 1.00 94.94 87 ALA A C 1
ATOM 619 O O . ALA A 1 87 ? -1.324 12.570 -7.425 1.00 94.94 87 ALA A O 1
ATOM 620 N N . GLU A 1 88 ? -1.083 10.717 -8.669 1.00 94.38 88 GLU A N 1
ATOM 621 C CA . GLU A 1 88 ? -2.465 10.684 -9.163 1.00 94.38 88 GLU A CA 1
ATOM 622 C C . GLU A 1 88 ? -3.484 10.513 -8.028 1.00 94.38 88 GLU A C 1
ATOM 624 O O . GLU A 1 88 ? -4.529 11.160 -8.023 1.00 94.38 88 GLU A O 1
ATOM 629 N N . ALA A 1 89 ? -3.165 9.679 -7.038 1.00 94.69 89 ALA A N 1
ATOM 630 C CA . ALA A 1 89 ? -4.014 9.450 -5.874 1.00 94.69 89 ALA A CA 1
ATOM 631 C C . ALA A 1 89 ? -3.943 10.577 -4.826 1.00 94.69 89 ALA A C 1
ATOM 633 O O . ALA A 1 89 ? -4.710 10.562 -3.863 1.00 94.69 89 ALA A O 1
ATOM 634 N N . GLY A 1 90 ? -3.020 11.535 -4.972 1.00 95.50 90 GLY A N 1
ATOM 635 C CA . GLY A 1 90 ? -2.788 12.585 -3.979 1.00 95.50 90 GLY A CA 1
ATOM 636 C C . GLY A 1 90 ? -2.349 12.038 -2.616 1.00 95.50 90 GLY A C 1
ATOM 637 O O . GLY A 1 90 ? -2.683 12.621 -1.582 1.00 95.50 90 GLY A O 1
ATOM 638 N N . LEU A 1 91 ? -1.641 10.903 -2.595 1.00 96.25 91 LEU A N 1
ATOM 639 C CA . LEU A 1 91 ? -1.212 10.258 -1.356 1.00 96.25 91 LEU A CA 1
ATOM 640 C C . LEU A 1 91 ? 0.031 10.967 -0.798 1.00 96.25 91 LEU A C 1
ATOM 642 O O . LEU A 1 91 ? 1.056 11.035 -1.479 1.00 96.25 91 LEU A O 1
ATOM 646 N N . PRO A 1 92 ? -0.015 11.483 0.443 1.00 96.12 92 PRO A N 1
ATOM 647 C CA . PRO A 1 92 ? 1.132 12.143 1.037 1.00 96.12 92 PRO A CA 1
ATOM 648 C C . PRO A 1 92 ? 2.234 11.129 1.335 1.00 96.12 92 PRO A C 1
ATOM 650 O O . PRO A 1 92 ? 1.992 10.046 1.874 1.00 96.12 92 PRO A O 1
ATOM 653 N N . THR A 1 93 ? 3.465 11.525 1.036 1.00 95.06 93 THR A N 1
ATOM 654 C CA . THR A 1 93 ? 4.662 10.720 1.272 1.00 95.06 93 THR A CA 1
ATOM 655 C C . THR A 1 93 ? 5.631 11.427 2.203 1.00 95.06 93 THR A C 1
ATOM 657 O O . THR A 1 93 ? 5.705 12.656 2.207 1.00 95.06 93 THR A O 1
ATOM 660 N N . PHE A 1 94 ? 6.441 10.669 2.936 1.00 92.44 94 PHE A N 1
ATOM 661 C CA . PHE A 1 94 ? 7.505 11.222 3.772 1.00 92.44 94 PHE A CA 1
ATOM 662 C C . PHE A 1 94 ? 8.799 10.420 3.634 1.00 92.44 94 PHE A C 1
ATOM 664 O O . PHE A 1 94 ? 8.777 9.213 3.402 1.00 92.44 94 PHE A O 1
ATOM 671 N N . SER A 1 95 ? 9.948 11.078 3.807 1.00 88.38 95 SER A N 1
ATOM 672 C CA . SER A 1 95 ? 11.235 10.377 3.800 1.00 88.38 95 SER A CA 1
ATOM 673 C C . SER A 1 95 ? 11.326 9.447 5.006 1.00 88.38 95 SER A C 1
ATOM 675 O O . SER A 1 95 ? 11.244 9.901 6.145 1.00 88.38 95 SER A O 1
ATOM 677 N N . ALA A 1 96 ? 11.580 8.162 4.769 1.00 83.81 96 ALA A N 1
ATOM 678 C CA . ALA A 1 96 ? 11.694 7.161 5.827 1.00 83.81 96 ALA A CA 1
ATOM 679 C C . ALA A 1 96 ? 12.956 7.301 6.713 1.00 83.81 96 ALA A C 1
ATOM 681 O O . ALA A 1 96 ? 13.218 6.422 7.532 1.00 83.81 96 ALA A O 1
ATOM 682 N N . GLY A 1 97 ? 13.739 8.378 6.574 1.00 75.00 97 GLY A N 1
ATOM 683 C CA . GLY A 1 97 ? 14.995 8.576 7.307 1.00 75.00 97 GLY A CA 1
ATOM 684 C C . GLY A 1 97 ? 16.094 7.620 6.837 1.00 75.00 97 GLY A C 1
ATOM 685 O O . GLY A 1 97 ? 16.052 7.186 5.691 1.00 75.00 97 GLY A O 1
ATOM 686 N N . GLY A 1 98 ? 17.073 7.307 7.697 1.00 66.12 98 GLY A N 1
ATOM 687 C CA . GLY A 1 98 ? 18.255 6.449 7.449 1.00 66.12 98 GLY A CA 1
ATOM 688 C C . GLY A 1 98 ? 17.975 4.978 7.091 1.00 66.12 98 GLY A C 1
ATOM 689 O O . GLY A 1 98 ? 18.755 4.090 7.418 1.00 66.12 98 GLY A O 1
ATOM 690 N N . VAL A 1 99 ? 16.848 4.710 6.437 1.00 68.62 99 VAL A N 1
ATOM 691 C CA . VAL A 1 99 ? 16.480 3.430 5.854 1.00 68.62 99 VAL A CA 1
ATOM 692 C C . VAL A 1 99 ? 17.223 3.273 4.532 1.00 68.62 99 VAL A C 1
ATOM 694 O O . VAL A 1 99 ? 16.888 3.886 3.520 1.00 68.62 99 VAL A O 1
ATOM 697 N N . GLU A 1 100 ? 18.262 2.445 4.567 1.00 66.38 100 GLU A N 1
ATOM 698 C CA . GLU A 1 100 ? 19.136 2.173 3.419 1.00 66.38 100 GLU A CA 1
ATOM 699 C C . GLU A 1 100 ? 18.591 1.111 2.456 1.00 66.38 100 GLU A C 1
ATOM 701 O O . GLU A 1 100 ? 19.198 0.823 1.428 1.00 66.38 100 GLU A O 1
ATOM 706 N N . VAL A 1 101 ? 17.466 0.492 2.798 1.00 66.38 101 VAL A N 1
ATOM 707 C CA . VAL A 1 101 ? 16.909 -0.647 2.066 1.00 66.38 101 VAL A CA 1
ATOM 708 C C . VAL A 1 101 ? 15.895 -0.181 1.026 1.00 66.38 101 VAL A C 1
ATOM 710 O O . VAL A 1 101 ? 15.206 0.803 1.269 1.00 66.38 101 VAL A O 1
ATOM 713 N N . GLY A 1 102 ? 15.841 -0.908 -0.100 1.00 75.62 102 GLY A N 1
ATOM 714 C CA . GLY A 1 102 ? 15.173 -0.563 -1.365 1.00 75.62 102 GLY A CA 1
ATOM 715 C C . GLY A 1 102 ? 13.695 -0.162 -1.289 1.00 75.62 102 GLY A C 1
ATOM 716 O O . GLY A 1 102 ? 13.330 0.833 -0.670 1.00 75.62 102 GLY A O 1
ATOM 717 N N . GLU A 1 103 ? 12.822 -0.865 -2.003 1.00 87.00 103 GLU A N 1
ATOM 718 C CA . GLU A 1 103 ? 11.435 -0.414 -2.154 1.00 87.00 103 GLU A CA 1
ATOM 719 C C . GLU A 1 103 ? 10.622 -0.589 -0.858 1.00 87.00 103 GLU A C 1
ATOM 721 O O . GLU A 1 103 ? 10.442 -1.714 -0.384 1.00 87.00 103 GLU A O 1
ATOM 726 N N . LEU A 1 104 ? 10.149 0.517 -0.267 1.00 88.19 104 LEU A N 1
ATOM 727 C CA . LEU A 1 104 ? 9.303 0.510 0.942 1.00 88.19 104 LEU A CA 1
ATOM 728 C C . LEU A 1 104 ? 7.806 0.509 0.629 1.00 88.19 104 LEU A C 1
ATOM 730 O O . LEU A 1 104 ? 7.013 0.037 1.439 1.00 88.19 104 LEU A O 1
ATOM 734 N N . VAL A 1 105 ? 7.440 1.044 -0.532 1.00 91.00 105 VAL A N 1
ATOM 735 C CA . VAL A 1 105 ? 6.078 1.065 -1.059 1.00 91.00 105 VAL A CA 1
ATOM 736 C C . VAL A 1 105 ? 6.161 0.465 -2.448 1.00 91.00 105 VAL A C 1
ATOM 738 O O . VAL A 1 105 ? 6.722 1.090 -3.341 1.00 91.00 105 VAL A O 1
ATOM 741 N N . THR A 1 106 ? 5.646 -0.751 -2.595 1.00 90.19 106 THR A N 1
ATOM 742 C CA . THR A 1 106 ? 5.589 -1.451 -3.881 1.00 90.19 106 THR A CA 1
ATOM 743 C C . THR A 1 106 ? 4.502 -0.855 -4.778 1.00 90.19 106 THR A C 1
ATOM 745 O O . THR A 1 106 ? 3.568 -0.229 -4.256 1.00 90.19 106 THR A O 1
ATOM 748 N N . PRO A 1 107 ? 4.537 -1.087 -6.104 1.00 90.38 107 PRO A N 1
ATOM 749 C CA . PRO A 1 107 ? 3.454 -0.666 -6.990 1.00 90.38 107 PRO A CA 1
ATOM 750 C C . PRO A 1 107 ? 2.108 -1.273 -6.563 1.00 90.38 107 PRO A C 1
ATOM 752 O O . PRO A 1 107 ? 1.091 -0.580 -6.526 1.00 90.38 107 PRO A O 1
ATOM 755 N N . THR A 1 108 ? 2.107 -2.545 -6.141 1.00 91.06 108 THR A N 1
ATOM 756 C CA . THR A 1 108 ? 0.912 -3.232 -5.621 1.00 91.06 108 THR A CA 1
ATOM 757 C C . THR A 1 108 ? 0.365 -2.564 -4.365 1.00 91.06 108 THR A C 1
ATOM 759 O O . THR A 1 108 ? -0.833 -2.291 -4.289 1.00 91.06 108 THR A O 1
ATOM 762 N N . GLY A 1 109 ? 1.233 -2.242 -3.402 1.00 92.56 109 GLY A N 1
ATOM 763 C CA . GLY A 1 109 ? 0.856 -1.557 -2.170 1.00 92.56 109 GLY A CA 1
ATOM 764 C C . GLY A 1 109 ? 0.304 -0.156 -2.434 1.00 92.56 109 GLY A C 1
ATOM 765 O O . GLY A 1 109 ? -0.729 0.207 -1.874 1.00 92.56 109 GLY A O 1
ATOM 766 N N . ALA A 1 110 ? 0.939 0.609 -3.327 1.00 94.88 110 ALA A N 1
ATOM 767 C CA . ALA A 1 110 ? 0.462 1.933 -3.721 1.00 94.88 110 ALA A CA 1
ATOM 768 C C . ALA A 1 110 ? -0.925 1.870 -4.379 1.00 94.88 110 ALA A C 1
ATOM 770 O O . ALA A 1 110 ? -1.812 2.628 -3.988 1.00 94.88 110 ALA A O 1
ATOM 771 N N . CYS A 1 111 ? -1.144 0.944 -5.320 1.00 94.69 111 CYS A N 1
ATOM 772 C CA . CYS A 1 111 ? -2.447 0.759 -5.963 1.00 94.69 111 CYS A CA 1
ATOM 773 C C . CYS A 1 111 ? -3.534 0.329 -4.982 1.00 94.69 111 CYS A C 1
ATOM 775 O O . CYS A 1 111 ? -4.641 0.860 -5.032 1.00 94.69 111 CYS A O 1
ATOM 777 N N . LEU A 1 112 ? -3.223 -0.615 -4.090 1.00 95.44 112 LEU A N 1
ATOM 778 C CA . LEU A 1 112 ? -4.155 -1.074 -3.066 1.00 95.44 112 LEU A CA 1
ATOM 779 C C . LEU A 1 112 ? -4.577 0.067 -2.148 1.00 95.44 112 LEU A C 1
ATOM 781 O O . LEU A 1 112 ? -5.767 0.252 -1.928 1.00 95.44 112 LEU A O 1
ATOM 785 N N . VAL A 1 113 ? -3.622 0.853 -1.647 1.00 96.44 113 VAL A N 1
ATOM 786 C CA . VAL A 1 113 ? -3.924 1.998 -0.782 1.00 96.44 113 VAL A CA 1
ATOM 787 C C . VAL A 1 113 ? -4.721 3.061 -1.536 1.00 96.44 113 VAL A C 1
ATOM 789 O O . VAL A 1 113 ? -5.718 3.548 -1.011 1.00 96.44 113 VAL A O 1
ATOM 792 N N . ALA A 1 114 ? -4.321 3.393 -2.766 1.00 96.44 114 ALA A N 1
ATOM 793 C CA . ALA A 1 114 ? -5.006 4.382 -3.594 1.00 96.44 114 ALA A CA 1
ATOM 794 C C . ALA A 1 114 ? -6.449 3.985 -3.937 1.00 96.44 114 ALA A C 1
ATOM 796 O O . ALA A 1 114 ? -7.309 4.855 -4.048 1.00 96.44 114 ALA A O 1
ATOM 797 N N . GLU A 1 115 ? -6.711 2.692 -4.127 1.00 97.00 115 GLU A N 1
ATOM 798 C CA . GLU A 1 115 ? -8.049 2.184 -4.431 1.00 97.00 115 GLU A CA 1
ATOM 799 C C . GLU A 1 115 ? -8.904 1.974 -3.177 1.00 97.00 115 GLU A C 1
ATOM 801 O O . GLU A 1 115 ? -10.108 2.203 -3.213 1.00 97.00 115 GLU A O 1
ATOM 806 N N . ALA A 1 116 ? -8.301 1.536 -2.069 1.00 97.00 116 ALA A N 1
ATOM 807 C CA . ALA A 1 116 ? -9.023 1.253 -0.834 1.00 97.00 116 ALA A CA 1
ATOM 808 C C . ALA A 1 116 ? -9.410 2.522 -0.067 1.00 97.00 116 ALA A C 1
ATOM 810 O O . ALA A 1 116 ? -10.419 2.513 0.633 1.00 97.00 116 ALA A O 1
ATOM 811 N N . ALA A 1 117 ? -8.597 3.581 -0.143 1.00 96.56 117 ALA A N 1
ATOM 812 C CA . ALA A 1 117 ? -8.786 4.790 0.648 1.00 96.56 117 ALA A CA 1
ATOM 813 C C . ALA A 1 117 ? -10.120 5.480 0.331 1.00 96.56 117 ALA A C 1
ATOM 815 O O . ALA A 1 117 ? -10.389 5.872 -0.802 1.00 96.56 117 ALA A O 1
ATOM 816 N N . THR A 1 118 ? -10.932 5.692 1.364 1.00 95.38 118 THR A N 1
ATOM 817 C CA . THR A 1 118 ? -12.218 6.403 1.259 1.00 95.38 118 THR A CA 1
ATOM 818 C C . THR A 1 118 ? -12.130 7.837 1.772 1.00 95.38 118 THR A C 1
ATOM 820 O O . THR A 1 118 ? -13.051 8.628 1.591 1.00 95.38 118 THR A O 1
ATOM 823 N N . GLU A 1 119 ? -11.038 8.173 2.457 1.00 93.25 119 GLU A N 1
ATOM 824 C CA . GLU A 1 119 ? -10.778 9.487 3.029 1.00 93.25 119 GLU A CA 1
ATOM 825 C C . GLU A 1 119 ? -9.324 9.901 2.795 1.00 93.25 119 GLU A C 1
ATOM 827 O O . GLU A 1 119 ? -8.460 9.084 2.464 1.00 93.25 119 GLU A O 1
ATOM 832 N N . ARG A 1 120 ? -9.039 11.192 3.005 1.00 92.94 120 ARG A N 1
ATOM 833 C CA . ARG A 1 120 ? -7.671 11.708 2.924 1.00 92.94 120 ARG A CA 1
ATOM 834 C C . ARG A 1 120 ? -6.782 11.023 3.951 1.00 92.94 120 ARG A C 1
ATOM 836 O O . ARG A 1 120 ? -7.173 10.847 5.104 1.00 92.94 120 ARG A O 1
ATOM 843 N N . ALA A 1 121 ? -5.565 10.708 3.523 1.00 95.25 121 ALA A N 1
ATOM 844 C CA . ALA A 1 121 ? -4.579 10.097 4.390 1.00 95.25 121 ALA A CA 1
ATOM 845 C C . ALA A 1 121 ? -4.287 10.975 5.616 1.00 95.25 121 ALA A C 1
ATOM 847 O O . ALA A 1 121 ? -4.147 12.197 5.509 1.00 95.25 121 ALA A O 1
ATOM 848 N N . ALA A 1 122 ? -4.149 10.338 6.773 1.00 93.69 122 ALA A N 1
ATOM 849 C CA . ALA A 1 122 ? -3.835 10.988 8.035 1.00 93.69 122 ALA A CA 1
ATOM 850 C C . ALA A 1 122 ? -3.026 10.036 8.917 1.00 93.69 122 ALA A C 1
ATOM 852 O O . ALA A 1 122 ? -3.236 8.827 8.891 1.00 93.69 122 ALA A O 1
ATOM 853 N N . ALA A 1 123 ? -2.110 10.570 9.730 1.00 91.50 123 ALA A N 1
ATOM 854 C CA . ALA A 1 123 ? -1.352 9.744 10.675 1.00 91.50 123 ALA A CA 1
ATOM 855 C C . ALA A 1 123 ? -2.275 9.006 11.666 1.00 91.50 123 ALA A C 1
ATOM 857 O O . ALA A 1 123 ? -1.964 7.899 12.098 1.00 91.50 123 ALA A O 1
ATOM 858 N N . TRP A 1 124 ? -3.413 9.621 11.996 1.00 91.38 124 TRP A N 1
ATOM 859 C CA . TRP A 1 124 ? -4.488 9.044 12.792 1.00 91.38 124 TRP A CA 1
ATOM 860 C C . TRP A 1 124 ? -5.831 9.672 12.381 1.00 91.38 124 TRP A C 1
ATOM 862 O O . TRP A 1 124 ? -5.829 10.836 11.962 1.00 91.38 124 TRP A O 1
ATOM 872 N N . PRO A 1 125 ? -6.976 8.970 12.496 1.00 88.81 125 PRO A N 1
ATOM 873 C CA . PRO A 1 125 ? -8.270 9.551 12.154 1.00 88.81 125 PRO A CA 1
ATOM 874 C C . PRO A 1 125 ? -8.581 10.809 12.983 1.00 88.81 125 PRO A C 1
ATOM 876 O O . PRO A 1 125 ? -8.471 10.811 14.212 1.00 88.81 125 PRO A O 1
ATOM 879 N N . ALA A 1 126 ? -8.988 11.885 12.304 1.00 84.31 126 ALA A N 1
ATOM 880 C CA . ALA A 1 126 ? -9.393 13.134 12.950 1.00 84.31 126 ALA A CA 1
ATOM 881 C C . ALA A 1 126 ? -10.626 12.943 13.854 1.00 84.31 126 ALA A C 1
ATOM 883 O O . ALA A 1 126 ? -11.475 12.090 13.583 1.00 84.31 126 ALA A O 1
ATOM 884 N N . GLY A 1 127 ? -10.722 13.758 14.911 1.00 86.38 127 GLY A N 1
ATOM 885 C CA . GLY A 1 127 ? -11.813 13.692 15.894 1.00 86.38 127 GLY A CA 1
ATOM 886 C C . GLY A 1 127 ? -11.643 12.607 16.963 1.00 86.38 127 GLY A C 1
ATOM 887 O O . GLY A 1 127 ? -12.498 12.470 17.825 1.00 86.38 127 GLY A O 1
ATOM 888 N N . GLY A 1 128 ? -10.528 11.870 16.947 1.00 88.56 128 GLY A N 1
ATOM 889 C CA . GLY A 1 128 ? -10.267 10.774 17.877 1.00 88.56 128 GLY A CA 1
ATOM 890 C C . GLY A 1 128 ? -10.784 9.435 17.356 1.00 88.56 128 GLY A C 1
ATOM 891 O O . GLY A 1 128 ? -11.741 9.350 16.587 1.00 88.56 128 GLY A O 1
ATOM 892 N N . PHE A 1 129 ? -10.127 8.358 17.774 1.00 93.38 129 PHE A N 1
ATOM 893 C CA . PHE A 1 129 ? -10.430 7.003 17.329 1.00 93.38 129 PHE A CA 1
ATOM 894 C C . PHE A 1 129 ? -10.140 6.019 18.454 1.00 93.38 129 PHE A C 1
ATOM 896 O O . PHE A 1 129 ? -9.085 6.088 19.086 1.00 93.38 129 PHE A O 1
ATOM 903 N N . VAL A 1 130 ? -11.081 5.114 18.696 1.00 95.31 130 VAL A N 1
ATOM 904 C CA . VAL A 1 130 ? -10.953 4.024 19.658 1.00 95.31 130 VAL A CA 1
ATOM 905 C C . VAL A 1 130 ? -10.631 2.764 18.871 1.00 95.31 130 VAL A C 1
ATOM 907 O O . VAL A 1 130 ? -11.477 2.265 18.129 1.00 95.31 130 VAL A O 1
ATOM 910 N N . ALA A 1 131 ? -9.402 2.273 19.020 1.00 96.00 131 ALA A N 1
ATOM 911 C CA . ALA A 1 131 ? -8.986 1.001 18.447 1.00 96.00 131 ALA A CA 1
ATOM 912 C C . ALA A 1 131 ? -9.677 -0.157 19.180 1.00 96.00 131 ALA A C 1
ATOM 914 O O . ALA A 1 131 ? -9.656 -0.220 20.407 1.00 96.00 131 ALA A O 1
ATOM 915 N N . GLU A 1 132 ? -10.262 -1.079 18.424 1.00 96.62 132 GLU A N 1
ATOM 916 C CA . GLU A 1 132 ? -10.979 -2.249 18.946 1.00 96.62 132 GLU A CA 1
ATOM 917 C C . GLU A 1 132 ? -10.248 -3.546 18.596 1.00 96.62 132 GLU A C 1
ATOM 919 O O . GLU A 1 132 ? -10.210 -4.485 19.388 1.00 96.62 132 GLU A O 1
ATOM 924 N N . ARG A 1 133 ? -9.638 -3.600 17.407 1.00 96.81 133 ARG A N 1
ATOM 925 C CA . ARG A 1 133 ? -8.811 -4.719 16.949 1.00 96.81 133 ARG A CA 1
ATOM 926 C C . ARG A 1 133 ? -7.573 -4.191 16.240 1.00 96.81 133 ARG A C 1
ATOM 928 O O . ARG A 1 133 ? -7.643 -3.215 15.496 1.00 96.81 133 ARG A O 1
ATOM 935 N N . VAL A 1 134 ? -6.445 -4.861 16.450 1.00 96.88 134 VAL A N 1
ATOM 936 C CA . VAL A 1 134 ? -5.166 -4.512 15.825 1.00 96.88 134 VAL A CA 1
ATOM 937 C C . VAL A 1 134 ? -4.553 -5.770 15.233 1.00 96.88 134 VAL A C 1
ATOM 939 O O . VAL A 1 134 ? -4.462 -6.795 15.906 1.00 96.88 134 VAL A O 1
ATOM 942 N N . GLY A 1 135 ? -4.142 -5.686 13.973 1.00 95.88 135 GLY A N 1
ATOM 943 C CA . GLY A 1 135 ? -3.382 -6.721 13.285 1.00 95.88 135 GLY A CA 1
ATOM 944 C C . GLY A 1 135 ? -2.038 -6.175 12.827 1.00 95.88 135 GLY A C 1
ATOM 945 O O . GLY A 1 135 ? -1.947 -5.017 12.418 1.00 95.88 135 GLY A O 1
ATOM 946 N N . TYR A 1 136 ? -1.008 -7.017 12.870 1.00 95.69 136 TYR A N 1
ATOM 947 C CA . TYR A 1 136 ? 0.315 -6.690 12.351 1.00 95.69 136 TYR A CA 1
ATOM 948 C C . TYR A 1 136 ? 0.739 -7.700 11.293 1.00 95.69 136 TYR A C 1
ATOM 950 O O . TYR A 1 136 ? 0.600 -8.907 11.480 1.00 95.69 136 TYR A O 1
ATOM 958 N N . GLY A 1 137 ? 1.298 -7.189 10.203 1.00 92.56 137 GLY A N 1
ATOM 959 C CA . GLY A 1 137 ? 2.082 -7.949 9.243 1.00 92.56 137 GLY A CA 1
ATOM 960 C C . GLY A 1 137 ? 3.554 -7.587 9.384 1.00 92.56 137 GLY A C 1
ATOM 961 O O . GLY A 1 137 ? 3.893 -6.438 9.671 1.00 92.56 137 GLY A O 1
ATOM 962 N N . ALA A 1 138 ? 4.432 -8.560 9.165 1.00 89.00 138 ALA A N 1
ATOM 963 C CA . ALA A 1 138 ? 5.866 -8.330 9.085 1.00 89.00 138 ALA A CA 1
ATOM 964 C C . ALA A 1 138 ? 6.369 -8.792 7.719 1.00 89.00 138 ALA A C 1
ATOM 966 O O . ALA A 1 138 ? 6.119 -9.926 7.314 1.00 89.00 138 ALA A O 1
ATOM 967 N N . GLY A 1 139 ? 7.084 -7.919 7.013 1.00 85.00 139 GLY A N 1
ATOM 968 C CA . GLY A 1 139 ? 7.793 -8.325 5.803 1.00 85.00 139 GLY A CA 1
ATOM 969 C C . GLY A 1 139 ? 9.069 -9.095 6.151 1.00 85.00 139 GLY A C 1
ATOM 970 O O . GLY A 1 139 ? 9.653 -8.908 7.218 1.00 85.00 139 GLY A O 1
ATOM 971 N N . SER A 1 140 ? 9.567 -9.908 5.222 1.00 85.31 140 SER A N 1
ATOM 972 C CA . SER A 1 140 ? 10.808 -10.683 5.404 1.00 85.31 140 SER A CA 1
ATOM 973 C C . SER A 1 140 ? 12.077 -9.819 5.468 1.00 85.31 140 SER A C 1
ATOM 975 O O . SER A 1 140 ? 13.126 -10.266 5.938 1.00 85.31 140 SER A O 1
ATOM 977 N N . ARG A 1 141 ? 12.003 -8.564 5.007 1.00 84.50 141 ARG A N 1
ATOM 978 C CA . ARG A 1 141 ? 13.144 -7.646 4.966 1.00 84.50 141 ARG A CA 1
ATOM 979 C C . ARG A 1 141 ? 13.519 -7.152 6.364 1.00 84.50 141 ARG A C 1
ATOM 981 O O . ARG A 1 141 ? 12.678 -6.654 7.109 1.00 84.50 141 ARG A O 1
ATOM 988 N N . ARG A 1 142 ? 14.813 -7.207 6.686 1.00 83.62 142 ARG A N 1
ATOM 989 C CA . ARG A 1 142 ? 15.377 -6.564 7.880 1.00 83.62 142 ARG A CA 1
ATOM 990 C C . ARG A 1 142 ? 15.709 -5.110 7.571 1.00 83.62 142 ARG A C 1
ATOM 992 O O . ARG A 1 142 ? 16.367 -4.824 6.574 1.00 83.62 142 ARG A O 1
ATOM 999 N N . VAL A 1 143 ? 15.269 -4.204 8.437 1.00 82.12 143 VAL A N 1
ATOM 1000 C CA . VAL A 1 143 ? 15.536 -2.770 8.318 1.00 82.12 143 VAL A CA 1
ATOM 1001 C C . VAL A 1 143 ? 16.319 -2.335 9.550 1.00 82.12 143 VAL A C 1
ATOM 1003 O O . VAL A 1 143 ? 15.873 -2.540 10.676 1.00 82.12 143 VAL A O 1
ATOM 1006 N N . ALA A 1 144 ? 17.513 -1.777 9.360 1.00 80.75 144 ALA A N 1
ATOM 1007 C CA . ALA A 1 144 ? 18.326 -1.321 10.482 1.00 80.75 144 ALA A CA 1
ATOM 1008 C C . ALA A 1 144 ? 17.608 -0.195 11.249 1.00 80.75 144 ALA A C 1
ATOM 1010 O O . ALA A 1 144 ? 17.022 0.702 10.645 1.00 80.75 144 ALA A O 1
ATOM 1011 N N . GLY A 1 145 ? 17.638 -0.257 12.583 1.00 80.25 145 GLY A N 1
ATOM 1012 C CA . GLY A 1 145 ? 17.090 0.790 13.451 1.00 80.25 145 GLY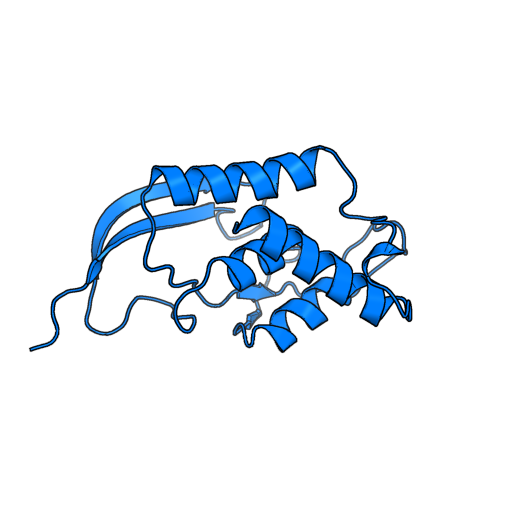 A CA 1
ATOM 1013 C C . GLY A 1 145 ? 15.560 0.876 13.528 1.00 80.25 145 GLY A C 1
ATOM 1014 O O . GLY A 1 145 ? 15.056 1.775 14.195 1.00 80.25 145 GLY A O 1
ATOM 1015 N N . ARG A 1 146 ? 14.801 -0.027 12.884 1.00 82.56 146 ARG A N 1
ATOM 1016 C CA . ARG A 1 146 ? 13.330 -0.068 12.991 1.00 82.56 146 ARG A CA 1
ATOM 1017 C C . ARG A 1 146 ? 12.742 -1.447 12.704 1.00 82.56 146 ARG A C 1
ATOM 1019 O O . ARG A 1 146 ? 13.281 -2.217 11.917 1.00 82.56 146 ARG A O 1
ATOM 1026 N N . ALA A 1 147 ? 11.578 -1.728 13.282 1.00 87.06 147 ALA A N 1
ATOM 1027 C CA . ALA A 1 147 ? 10.813 -2.921 12.943 1.00 87.06 147 ALA A CA 1
ATOM 1028 C C . ALA A 1 147 ? 10.162 -2.779 11.550 1.00 87.06 147 ALA A C 1
ATOM 1030 O O . ALA A 1 147 ? 9.635 -1.716 11.206 1.00 87.06 147 ALA A O 1
ATOM 1031 N N . ASN A 1 148 ? 10.190 -3.850 10.748 1.00 88.12 148 ASN A N 1
ATOM 1032 C CA . ASN A 1 148 ? 9.526 -3.916 9.442 1.00 88.12 148 ASN A CA 1
ATOM 1033 C C . ASN A 1 148 ? 8.070 -4.379 9.601 1.00 88.12 148 ASN A C 1
ATOM 1035 O O . ASN A 1 148 ? 7.703 -5.473 9.172 1.00 88.12 148 ASN A O 1
ATOM 1039 N N . LEU A 1 149 ? 7.282 -3.569 10.308 1.00 91.25 149 LEU A N 1
ATOM 1040 C CA . LEU A 1 149 ? 5.896 -3.873 10.642 1.00 91.25 149 LEU A CA 1
ATOM 1041 C C . LEU A 1 149 ? 4.939 -2.982 9.856 1.00 91.25 149 LEU A C 1
ATOM 1043 O O . LEU A 1 149 ? 5.142 -1.772 9.745 1.00 91.25 149 LEU A O 1
ATOM 1047 N N . PHE A 1 150 ? 3.868 -3.599 9.376 1.00 92.38 150 PHE A N 1
ATOM 1048 C CA . PHE A 1 150 ? 2.668 -2.952 8.872 1.00 92.38 150 PHE A CA 1
ATOM 1049 C C . PHE A 1 150 ? 1.530 -3.237 9.849 1.00 92.38 150 PHE A C 1
ATOM 1051 O O . PHE A 1 150 ? 1.404 -4.364 10.323 1.00 92.38 150 PHE A O 1
ATOM 1058 N N . ALA A 1 151 ? 0.720 -2.231 10.165 1.00 94.94 151 ALA A N 1
ATOM 1059 C CA . ALA A 1 151 ? -0.385 -2.366 11.103 1.00 94.94 151 ALA A CA 1
ATOM 1060 C C . ALA A 1 151 ? -1.712 -2.037 10.421 1.00 94.94 151 ALA A C 1
ATOM 1062 O O . ALA A 1 151 ? -1.809 -1.051 9.693 1.00 94.94 151 ALA A O 1
ATOM 1063 N N . VAL A 1 152 ? -2.738 -2.825 10.728 1.00 96.06 152 VAL A N 1
ATOM 1064 C CA . VAL A 1 152 ? -4.139 -2.505 10.447 1.00 96.06 152 VAL A CA 1
ATOM 1065 C C . VAL A 1 152 ? -4.838 -2.324 11.782 1.00 96.06 152 VAL A C 1
ATOM 1067 O O . VAL A 1 152 ? -4.781 -3.198 12.648 1.00 96.06 152 VAL A O 1
ATOM 1070 N N . VAL A 1 153 ? -5.501 -1.185 11.946 1.00 96.50 153 VAL A N 1
ATOM 1071 C CA . VAL A 1 153 ? -6.264 -0.862 13.148 1.00 96.50 153 VAL A CA 1
ATOM 1072 C C . VAL A 1 153 ? -7.729 -0.752 12.754 1.00 96.50 153 VAL A C 1
ATOM 1074 O O . VAL A 1 153 ? -8.089 0.061 11.907 1.00 96.50 153 VAL A O 1
ATOM 1077 N N . VAL A 1 154 ? -8.570 -1.573 13.373 1.00 96.81 154 VAL A N 1
ATOM 1078 C CA . VAL A 1 154 ? -10.025 -1.545 13.210 1.00 96.81 154 VAL A CA 1
ATOM 1079 C C . VAL A 1 154 ? -10.634 -1.001 14.490 1.00 96.81 154 VAL A C 1
ATOM 1081 O O . VAL A 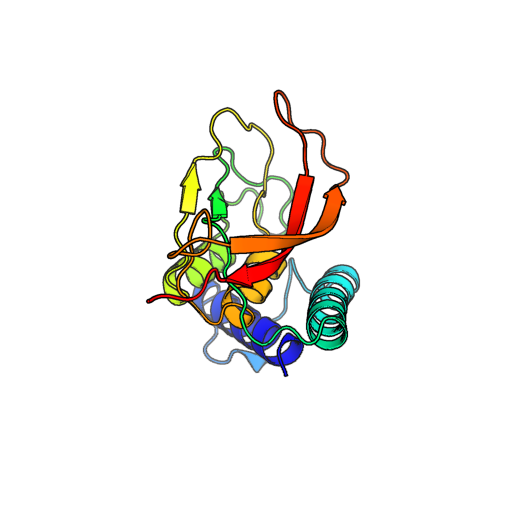1 154 ? -10.207 -1.342 15.595 1.00 96.81 154 VAL A O 1
ATOM 1084 N N . GLY A 1 155 ? -11.633 -0.147 14.343 1.00 95.06 155 GLY A N 1
ATOM 1085 C CA . GLY A 1 155 ? -12.279 0.502 15.465 1.00 95.06 155 GLY A CA 1
ATOM 1086 C C . GLY A 1 155 ? -13.230 1.583 14.994 1.00 95.06 155 GLY A C 1
ATOM 1087 O O . GLY A 1 155 ? -13.635 1.616 13.831 1.00 95.06 155 GLY A O 1
ATOM 1088 N N . ARG A 1 156 ? -13.558 2.492 15.905 1.00 93.56 156 ARG A N 1
ATOM 1089 C CA . ARG A 1 156 ? -14.576 3.520 15.688 1.00 93.56 156 ARG A CA 1
ATOM 1090 C C . ARG A 1 156 ? -14.035 4.910 15.968 1.00 93.56 156 ARG A C 1
ATOM 1092 O O . ARG A 1 156 ? -13.224 5.111 16.873 1.00 93.56 156 ARG A O 1
ATOM 1099 N N . ARG A 1 157 ? -14.542 5.897 15.233 1.00 91.25 157 ARG A N 1
ATOM 1100 C CA . ARG A 1 157 ? -14.307 7.306 15.563 1.00 91.25 157 ARG A CA 1
ATOM 1101 C C . ARG A 1 157 ? -14.964 7.639 16.899 1.00 91.25 157 ARG A C 1
ATOM 1103 O O . ARG A 1 157 ? -16.012 7.090 17.251 1.00 91.25 157 ARG A O 1
ATOM 1110 N N . VAL A 1 158 ? -14.343 8.540 17.646 1.00 88.94 158 VAL A N 1
ATOM 1111 C CA . VAL A 1 158 ? -15.040 9.224 18.732 1.00 88.94 158 VAL A CA 1
ATOM 1112 C C . VAL A 1 158 ? -15.983 10.207 18.042 1.00 88.94 158 VAL A C 1
ATOM 1114 O O . VAL A 1 158 ? -15.544 10.973 17.188 1.00 88.94 158 VAL A O 1
ATOM 1117 N N . GLY A 1 159 ? -17.288 10.085 18.297 1.00 71.62 159 GLY A N 1
ATOM 1118 C CA . GLY A 1 159 ? -18.290 10.920 17.635 1.00 71.62 159 GLY A CA 1
ATOM 1119 C C . GLY A 1 159 ? -17.933 12.397 17.778 1.00 71.62 159 GLY A C 1
ATOM 1120 O O . GLY A 1 159 ? -17.606 12.843 18.878 1.00 71.62 159 GLY A O 1
ATOM 1121 N N . GLY A 1 160 ? -17.974 13.131 16.665 1.00 55.88 160 GLY A N 1
ATOM 1122 C CA . GLY A 1 160 ? -18.020 14.584 16.726 1.00 55.88 160 GLY A CA 1
ATOM 1123 C C . GLY A 1 160 ? -19.302 14.978 17.448 1.00 55.88 160 GLY A C 1
ATOM 1124 O O . GLY A 1 160 ? -20.374 14.483 17.097 1.00 55.88 160 GLY A O 1
ATOM 1125 N N . VAL A 1 161 ? -19.165 15.798 18.485 1.00 38.41 161 VAL A N 1
ATOM 1126 C CA . VAL A 1 161 ? -20.273 16.637 18.948 1.00 38.41 161 VAL A CA 1
ATOM 1127 C C . VAL A 1 161 ? -20.594 17.639 17.846 1.00 38.41 161 VAL A C 1
ATOM 1129 O O . VAL A 1 161 ? -19.621 18.117 17.215 1.00 38.41 161 VAL A O 1
#

Organism: NCBI:txid156133

Foldseek 3Di:
DLLVQLLLLLLVLQCVVVVNPDSVPDDDQPQPDPVLVCLSVVLVVVCVVVVPPADAAAAFEWEQAWAAPRPVGTADIVGRSLVSLCVVLVGHYDHPPPFNDYHRQDSSNSSSCSSSHPDHHHNDDPQAWDFDDKDKDADPDDTPPDGRIDMDTDGDHDDDD

Radius of gyration: 16.36 Å; chains: 1; bounding box: 39×32×45 Å

InterPro domains:
  IPR002822 Nickel insertion protein [PF01969] (3-154)
  IPR002822 Nickel insertion protein [PTHR36566] (3-157)

Secondary structure (DSSP, 8-state):
-HHHHHHHHHHHHHHHHHT-S-GGG---SSS-SHHHHHHHHHHHHHHHHTT-----PPPEEE-SSPB-S-TTSSB-SS-HHHHHHHHHTT--EEE-SS--SS-SS-HHHHHHHHHH--S---SS-TT-EEEEEEEEEE-S---TTS--EEEEEEEEEPPP-

pLDDT: mean 88.96, std 9.3, range [38.41, 97.19]

Sequence (161 aa):
ALARGAFARLARAEARVHGIADADEVRFHEVGCADSIADVLGAAAALDYLGATHVVPSPLPVGRRPILGAAHGPLPNPPPATLALLAEAGLPTFSAGGVEVGELVTPTGACLVAEAATERAAAWPAGGFVAERVGYGAGSRRVAGRANLFAVVVGRRVGGV